Protein AF-A0A9P0NQ63-F1 (afdb_monomer)

Radius of gyration: 15.43 Å; Cα contacts (8 Å, |Δi|>4): 139; chains: 1; bounding box: 38×29×44 Å

pLDDT: mean 88.43, std 11.57, range [46.0, 98.25]

Secondary structure (DSSP, 8-state):
-HHHHHHHHHHHHHHT--EEEE--GGGS-GGGGB-TTT-PBPSSEEEEETTEEEEEE-TTSGGGS-SS-GGGEEEEESS-TTHHHHHHHHHHHHHHHHS--

InterPro domains:
  IPR004198 Zinc finger, C5HC2-type [PF02928] (35-86)

Nearest PDB structures (foldseek):
  5fun-assembly1_A  TM=9.582E-01  e=4.013E-10  Homo sapiens
  5lw9-assembly1_A  TM=9.475E-01  e=3.751E-10  Homo sapiens
  6rbi-assembly1_A  TM=9.444E-01  e=3.751E-10  Homo sapiens
  5fz0-assembly1_A  TM=9.560E-01  e=4.912E-10  Homo sapiens
  5fzh-assembly1_A  TM=9.574E-01  e=6.431E-10  Homo sapiens

Organism: Aphis gossypii (NCBI:txid80765)

Solvent-accessible surface area (backbone atoms only — not comparable to full-atom values): 5830 Å² total; per-residue (Å²): 110,68,69,58,52,53,54,34,54,48,54,45,44,78,64,45,37,77,46,73,43,83,44,69,44,88,80,44,59,71,82,75,30,26,15,80,85,76,66,46,77,40,58,59,45,35,29,34,33,76,91,44,77,80,51,35,15,37,67,90,40,49,81,72,67,58,93,68,61,41,69,50,26,34,42,32,31,53,62,57,85,77,52,52,61,56,59,51,48,55,53,49,53,52,53,59,63,67,70,76,113

Sequence (101 aa):
MIKFERVHRKALLDWGVTEADFVEFEHKEDDLRQCTICNTTLFVSAVSCLCDKKRLACLRHFKQLCDCSAQMHVFKYRYTIDEFPTLLRNVKAIAETAYDD

Foldseek 3Di:
DLVVVVVLVVVLVVQPADAEDEDQLVPDDQQQQAAPPPRDGHGAKWKDFPVDRSHIHDSVCNVVRDPDRSPRMYIYGHDDSVVVVVVVVVVVVVVVVVVVD

Structure (mmCIF, N/CA/C/O backbone):
data_AF-A0A9P0NQ63-F1
#
_entry.id   AF-A0A9P0NQ63-F1
#
loop_
_atom_site.group_PDB
_atom_site.id
_atom_site.type_symbol
_atom_site.label_atom_id
_atom_site.label_alt_id
_atom_site.label_comp_id
_atom_site.label_asym_id
_atom_site.label_entity_id
_atom_site.label_seq_id
_atom_site.pdbx_PDB_ins_code
_atom_site.Cartn_x
_atom_site.Cartn_y
_atom_site.Cartn_z
_atom_site.occupancy
_atom_site.B_iso_or_equiv
_atom_site.auth_seq_id
_atom_site.auth_comp_id
_atom_site.auth_asym_id
_atom_site.auth_atom_id
_atom_site.pdbx_PDB_model_num
ATOM 1 N N . MET A 1 1 ? 3.565 -0.281 -14.801 1.00 70.75 1 MET A N 1
ATOM 2 C CA . MET A 1 1 ? 3.704 -0.710 -13.390 1.00 70.75 1 MET A CA 1
ATOM 3 C C . MET A 1 1 ? 4.017 0.456 -12.444 1.00 70.75 1 MET A C 1
ATOM 5 O O . M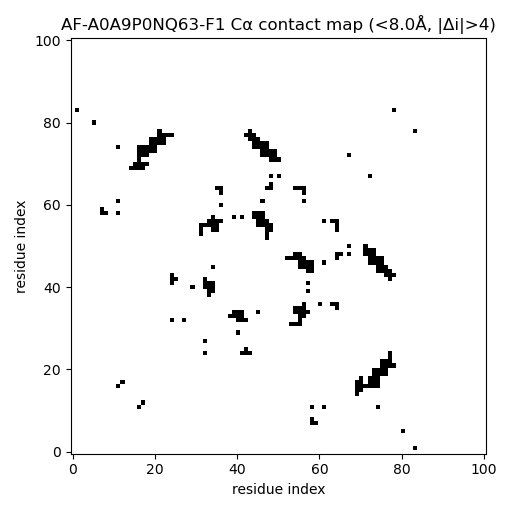ET A 1 1 ? 3.135 0.818 -11.683 1.00 70.75 1 MET A O 1
ATOM 9 N N . ILE A 1 2 ? 5.180 1.124 -12.539 1.00 77.38 2 ILE A N 1
ATOM 10 C CA . ILE A 1 2 ? 5.572 2.221 -11.613 1.00 77.38 2 ILE A CA 1
ATOM 11 C C . ILE A 1 2 ? 4.558 3.372 -11.551 1.00 77.38 2 ILE A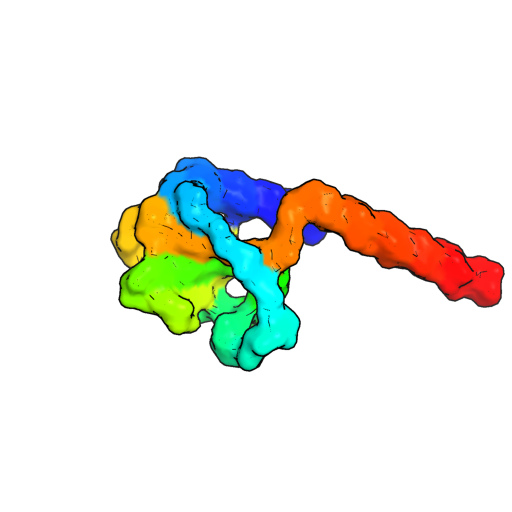 C 1
ATOM 13 O O . ILE A 1 2 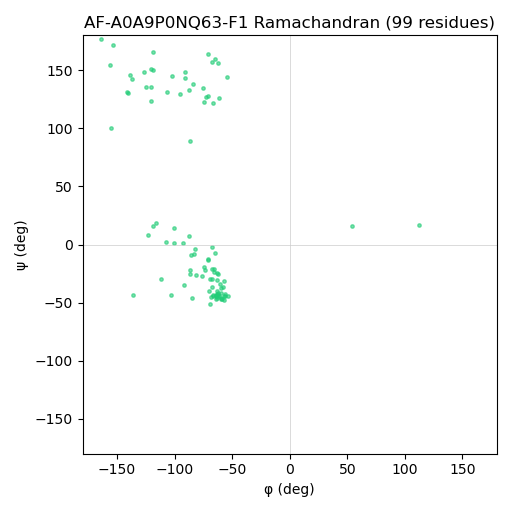? 4.262 3.873 -10.471 1.00 77.38 2 ILE A O 1
ATOM 17 N N . LYS A 1 3 ? 4.015 3.804 -12.700 1.00 79.06 3 LYS A N 1
ATOM 18 C CA . LYS A 1 3 ? 3.022 4.893 -12.740 1.00 79.06 3 LYS A CA 1
ATOM 19 C C . LYS A 1 3 ? 1.802 4.576 -11.869 1.00 79.06 3 LYS A C 1
ATOM 21 O O . LYS A 1 3 ? 1.374 5.426 -11.100 1.00 79.06 3 LYS A O 1
ATOM 26 N N . PHE A 1 4 ? 1.298 3.343 -11.948 1.00 85.56 4 PHE A N 1
ATOM 27 C CA . PHE A 1 4 ? 0.193 2.895 -11.107 1.00 85.56 4 PHE A CA 1
ATOM 28 C C . PHE A 1 4 ? 0.601 2.884 -9.640 1.00 85.56 4 PHE A C 1
ATOM 30 O O . PHE A 1 4 ? -0.125 3.427 -8.819 1.00 85.56 4 PHE A O 1
ATOM 37 N N . GLU A 1 5 ? 1.767 2.338 -9.308 1.00 90.31 5 GLU A N 1
ATOM 38 C CA . GLU A 1 5 ? 2.243 2.293 -7.924 1.00 90.31 5 GLU A CA 1
ATOM 39 C C . GLU A 1 5 ? 2.308 3.689 -7.282 1.00 90.31 5 GLU A C 1
ATOM 41 O O . GLU A 1 5 ? 1.810 3.887 -6.177 1.00 90.31 5 GLU A O 1
ATOM 46 N N . ARG A 1 6 ? 2.827 4.688 -8.009 1.00 90.81 6 ARG A N 1
ATOM 47 C CA . ARG A 1 6 ? 2.872 6.086 -7.547 1.00 90.81 6 ARG A CA 1
ATOM 48 C C . ARG A 1 6 ? 1.481 6.646 -7.251 1.00 90.81 6 ARG A C 1
ATOM 50 O O . ARG A 1 6 ? 1.286 7.252 -6.202 1.00 90.81 6 ARG A O 1
ATOM 57 N N . VAL A 1 7 ? 0.524 6.428 -8.155 1.00 94.19 7 VAL A N 1
ATOM 58 C CA . VAL A 1 7 ? -0.859 6.906 -7.989 1.00 94.19 7 VAL A CA 1
ATOM 59 C C . VAL A 1 7 ? -1.516 6.262 -6.768 1.00 94.19 7 VAL A C 1
ATOM 61 O O . VAL A 1 7 ? -2.102 6.966 -5.950 1.00 94.19 7 VAL A O 1
ATOM 64 N N . HIS A 1 8 ? -1.377 4.946 -6.602 1.00 94.88 8 HIS A N 1
ATOM 65 C CA . HIS A 1 8 ? -2.011 4.243 -5.489 1.00 94.88 8 HIS A CA 1
ATOM 66 C C . HIS A 1 8 ? -1.370 4.581 -4.135 1.00 94.88 8 HIS A C 1
ATOM 68 O O . HIS A 1 8 ? -2.095 4.783 -3.164 1.00 94.88 8 HIS A O 1
ATOM 74 N N . ARG A 1 9 ? -0.034 4.707 -4.060 1.00 95.69 9 ARG A N 1
ATOM 75 C CA . ARG A 1 9 ? 0.641 5.154 -2.828 1.00 95.69 9 ARG A CA 1
ATOM 76 C C . ARG A 1 9 ? 0.219 6.564 -2.445 1.00 95.69 9 ARG A C 1
ATOM 78 O O . ARG A 1 9 ? -0.097 6.800 -1.286 1.00 95.69 9 ARG A O 1
ATOM 85 N N . LYS A 1 10 ? 0.143 7.482 -3.415 1.00 96.12 10 LYS A N 1
ATOM 86 C CA . LYS A 1 10 ? -0.357 8.836 -3.159 1.00 96.12 10 LYS A CA 1
ATOM 87 C C . LYS A 1 10 ? -1.787 8.812 -2.617 1.00 96.12 10 LYS A C 1
ATOM 89 O O . LYS A 1 10 ? -2.042 9.443 -1.604 1.00 96.12 10 LYS A O 1
ATOM 94 N N . ALA A 1 11 ? -2.686 8.043 -3.232 1.00 97.38 11 ALA A N 1
ATOM 95 C CA . ALA A 1 11 ? -4.066 7.928 -2.762 1.00 97.38 11 ALA A CA 1
ATOM 96 C C . ALA A 1 11 ? -4.174 7.377 -1.327 1.00 97.38 11 ALA A C 1
ATOM 98 O O . ALA A 1 11 ? -5.061 7.789 -0.584 1.00 97.38 11 ALA A O 1
ATOM 99 N N . LEU A 1 12 ? -3.278 6.465 -0.933 1.00 96.94 12 LEU A N 1
ATOM 100 C CA . LEU A 1 12 ? -3.215 5.934 0.430 1.00 96.94 12 LEU A CA 1
ATOM 101 C C . LEU A 1 12 ? -2.751 6.992 1.443 1.00 96.94 12 LEU A C 1
ATOM 103 O O . LEU A 1 12 ? -3.350 7.127 2.508 1.00 96.94 12 LEU A O 1
ATOM 107 N N . LEU A 1 13 ? -1.703 7.747 1.106 1.00 95.88 13 LEU A N 1
ATOM 108 C CA . LEU A 1 13 ? -1.183 8.820 1.960 1.00 95.88 13 LEU A CA 1
ATOM 109 C C . LEU A 1 13 ? -2.188 9.972 2.078 1.00 95.88 13 LEU A C 1
ATOM 111 O O . LEU A 1 13 ? -2.467 10.428 3.181 1.00 95.88 13 LEU A O 1
ATOM 115 N N . ASP A 1 14 ? -2.803 10.375 0.962 1.00 97.81 14 ASP A N 1
ATOM 116 C CA . ASP A 1 14 ? -3.856 11.398 0.933 1.00 97.81 14 ASP A CA 1
ATOM 117 C C . ASP A 1 14 ? -5.099 10.960 1.739 1.00 97.81 14 ASP A C 1
ATOM 119 O O . ASP A 1 14 ? -5.847 11.801 2.231 1.00 97.81 14 ASP A O 1
ATOM 123 N N . TRP A 1 15 ? -5.327 9.649 1.904 1.00 97.75 15 TRP A N 1
ATOM 124 C CA . TRP A 1 15 ? -6.386 9.124 2.773 1.00 97.75 15 TRP A CA 1
ATOM 125 C C . TRP A 1 15 ? -6.060 9.243 4.271 1.00 97.75 15 TRP A C 1
ATOM 127 O O . TRP A 1 15 ? -6.981 9.220 5.087 1.00 97.75 15 TRP A O 1
ATOM 137 N N . GLY A 1 16 ? -4.787 9.419 4.639 1.00 97.56 16 GLY A N 1
ATOM 138 C CA . GLY A 1 16 ? -4.358 9.699 6.013 1.00 97.56 16 GLY A CA 1
ATOM 139 C C . GLY A 1 16 ? -3.561 8.585 6.690 1.00 97.56 16 GLY A C 1
ATOM 140 O O . GLY A 1 16 ? -3.457 8.589 7.915 1.00 97.56 16 GLY A O 1
ATOM 141 N N . VAL A 1 17 ? -3.020 7.626 5.929 1.00 97.56 17 VAL A N 1
ATOM 142 C CA . VAL A 1 17 ? -2.060 6.651 6.471 1.00 97.56 17 VAL A CA 1
ATOM 143 C C . VAL A 1 17 ? -0.726 7.343 6.714 1.00 97.56 17 VAL A C 1
ATOM 145 O O . VAL A 1 17 ? -0.173 7.957 5.803 1.00 97.56 17 VAL A O 1
ATOM 148 N N . THR A 1 18 ? -0.203 7.216 7.929 1.00 95.88 18 THR A N 1
ATOM 149 C CA . THR A 1 18 ? 1.070 7.827 8.339 1.00 95.88 18 THR A CA 1
ATOM 150 C C . THR A 1 18 ? 2.162 6.797 8.599 1.00 95.88 18 THR A C 1
ATOM 152 O O . THR A 1 18 ? 3.332 7.087 8.372 1.00 95.88 18 THR A O 1
ATOM 155 N N . GLU A 1 19 ? 1.785 5.593 9.033 1.00 97.38 19 GLU A N 1
ATOM 156 C CA . GLU A 1 19 ? 2.723 4.521 9.359 1.00 97.38 19 GLU A CA 1
ATOM 157 C C . GLU A 1 19 ? 3.139 3.739 8.114 1.00 97.38 19 GLU A C 1
ATOM 159 O O . GLU A 1 19 ? 2.304 3.398 7.265 1.00 97.38 19 GLU A O 1
ATOM 164 N N . ALA A 1 20 ? 4.430 3.416 8.022 1.00 96.62 20 ALA A N 1
ATOM 165 C CA . ALA A 1 20 ? 4.987 2.653 6.917 1.00 96.62 20 ALA A CA 1
ATOM 166 C C . ALA A 1 20 ? 6.042 1.640 7.383 1.00 96.62 20 ALA A C 1
ATOM 168 O O . ALA A 1 20 ? 7.007 2.009 8.043 1.00 96.62 20 ALA A O 1
ATOM 169 N N . ASP A 1 21 ? 5.902 0.392 6.934 1.00 95.56 21 ASP A N 1
ATOM 170 C CA . ASP A 1 21 ? 6.783 -0.728 7.264 1.00 95.56 21 ASP A CA 1
ATOM 171 C C . ASP A 1 21 ? 7.426 -1.325 6.008 1.00 95.56 21 ASP A C 1
ATOM 173 O O . ASP A 1 21 ? 6.759 -1.610 5.004 1.00 95.56 21 ASP A O 1
ATOM 177 N N . PHE A 1 22 ? 8.728 -1.591 6.093 1.00 94.69 22 PHE A N 1
ATOM 178 C CA . PHE A 1 22 ? 9.441 -2.374 5.092 1.00 94.69 22 PHE A CA 1
ATOM 179 C C . PHE A 1 22 ? 9.122 -3.868 5.245 1.00 94.69 22 PHE A C 1
ATOM 181 O O . PHE A 1 22 ? 9.140 -4.405 6.354 1.00 94.69 22 PHE A O 1
ATOM 188 N N . VAL A 1 23 ? 8.841 -4.552 4.132 1.00 92.06 23 VAL A N 1
ATOM 189 C CA . VAL A 1 23 ? 8.495 -5.981 4.128 1.00 92.06 23 VAL A CA 1
ATOM 190 C C . VAL A 1 23 ? 9.122 -6.703 2.939 1.00 92.06 23 VAL A C 1
ATOM 192 O O . VAL A 1 23 ? 8.941 -6.300 1.792 1.00 92.06 23 VAL A O 1
ATOM 195 N N . GLU A 1 24 ? 9.774 -7.832 3.213 1.00 92.06 24 GLU A N 1
ATOM 196 C CA . GLU A 1 24 ? 10.226 -8.800 2.209 1.00 92.06 24 GLU A CA 1
ATOM 197 C C . GLU A 1 24 ? 9.110 -9.804 1.892 1.00 92.06 24 GLU A C 1
ATOM 199 O O . GLU A 1 24 ? 8.959 -10.835 2.551 1.00 92.06 24 GLU A O 1
ATOM 204 N N . PHE A 1 25 ? 8.266 -9.478 0.912 1.00 88.25 25 PHE A N 1
ATOM 205 C CA . PHE A 1 25 ? 7.124 -10.315 0.524 1.00 88.25 25 PHE A CA 1
ATOM 206 C C . PHE A 1 25 ? 7.544 -11.664 -0.080 1.00 88.25 25 PHE A C 1
ATOM 208 O O . PHE A 1 25 ? 6.775 -12.626 -0.038 1.00 88.25 25 PHE A O 1
ATOM 215 N N . GLU A 1 26 ? 8.757 -11.755 -0.628 1.00 87.94 26 GLU A N 1
ATOM 216 C CA . GLU A 1 26 ? 9.341 -12.989 -1.153 1.00 87.94 26 GLU A CA 1
ATOM 217 C C . GLU A 1 26 ? 9.535 -14.063 -0.072 1.00 87.94 26 GLU A C 1
ATOM 219 O O . GLU A 1 26 ? 9.382 -15.245 -0.371 1.00 87.94 26 GLU A O 1
ATOM 224 N N . HIS A 1 27 ? 9.778 -13.651 1.178 1.00 87.50 27 HIS A N 1
ATOM 225 C CA . HIS A 1 27 ? 10.005 -14.535 2.326 1.00 87.50 27 HIS A CA 1
ATOM 226 C C . HIS A 1 27 ? 8.721 -14.856 3.111 1.00 87.50 27 HIS A C 1
ATOM 228 O O . HIS A 1 27 ? 8.773 -15.541 4.133 1.00 87.50 27 HIS A O 1
ATOM 234 N N . LYS A 1 28 ? 7.562 -14.339 2.682 1.00 81.12 28 LYS A N 1
ATOM 235 C CA . LYS A 1 28 ? 6.259 -14.639 3.292 1.00 81.12 28 LYS A CA 1
ATOM 236 C C . LYS A 1 28 ? 5.613 -15.840 2.607 1.00 81.12 28 LYS A C 1
ATOM 238 O O . LYS A 1 28 ? 5.684 -15.961 1.386 1.00 81.12 28 LYS A O 1
ATOM 243 N N . GLU A 1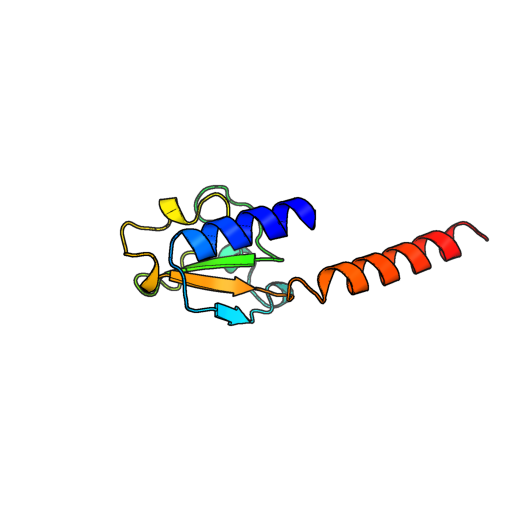 29 ? 4.934 -16.670 3.398 1.00 82.31 29 GLU A N 1
ATOM 244 C CA . GLU A 1 29 ? 4.056 -17.734 2.896 1.00 82.31 29 GLU A CA 1
ATOM 245 C C . GLU A 1 29 ? 3.000 -17.161 1.937 1.00 82.31 29 GLU A C 1
ATOM 247 O O . GLU A 1 29 ? 2.507 -16.049 2.151 1.00 82.31 29 GLU A O 1
ATOM 252 N N . ASP A 1 30 ? 2.644 -17.918 0.895 1.00 74.06 30 ASP A N 1
ATOM 253 C CA . ASP A 1 30 ? 1.765 -17.480 -0.200 1.00 74.06 30 ASP A CA 1
ATOM 254 C C . ASP A 1 30 ? 0.428 -16.916 0.280 1.00 74.06 30 ASP A C 1
ATOM 256 O O . ASP A 1 30 ? 0.022 -15.834 -0.154 1.00 74.06 30 ASP A O 1
ATOM 260 N N . ASP A 1 31 ? -0.208 -17.590 1.233 1.00 75.00 31 ASP A N 1
ATOM 261 C CA . ASP A 1 31 ? -1.499 -17.177 1.787 1.00 75.00 31 ASP A CA 1
ATOM 262 C C . ASP A 1 31 ? -1.389 -15.866 2.583 1.00 75.00 31 ASP A C 1
ATOM 264 O O . ASP A 1 31 ? -2.310 -15.048 2.611 1.00 75.00 31 AS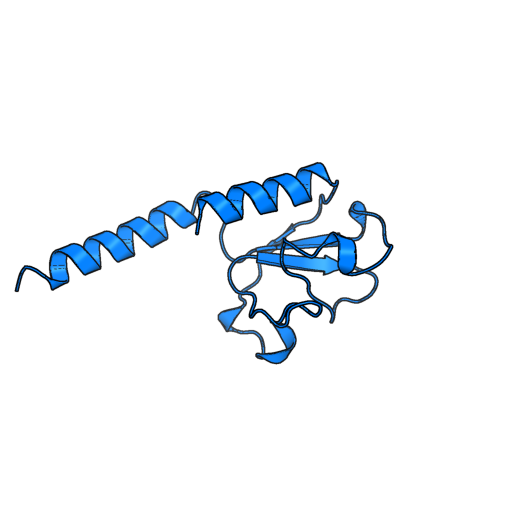P A O 1
ATOM 268 N N . LEU A 1 32 ? -0.222 -15.607 3.181 1.00 82.06 32 LEU A N 1
ATOM 269 C CA . LEU A 1 32 ? 0.054 -14.403 3.966 1.00 82.06 32 LEU A CA 1
ATOM 270 C C . LEU A 1 32 ? 0.449 -13.199 3.106 1.00 82.06 32 LEU A C 1
ATOM 272 O O . LEU A 1 32 ? 0.644 -12.106 3.642 1.00 82.06 32 LEU A O 1
ATOM 276 N N . ARG A 1 33 ? 0.570 -13.375 1.785 1.00 89.31 33 ARG A N 1
ATOM 277 C CA . ARG A 1 33 ? 0.878 -12.304 0.827 1.00 89.31 33 ARG A CA 1
ATOM 278 C C . ARG A 1 33 ? -0.246 -12.042 -0.164 1.00 89.31 33 ARG A C 1
ATOM 280 O O . ARG A 1 33 ? 0.002 -11.412 -1.180 1.00 89.31 33 ARG A O 1
ATOM 287 N N . GLN A 1 34 ? -1.479 -12.463 0.097 1.00 95.38 34 GLN A N 1
ATOM 288 C CA . GLN A 1 34 ? -2.606 -12.176 -0.793 1.00 95.38 34 GLN A CA 1
ATOM 289 C C . GLN A 1 34 ? -3.489 -11.041 -0.279 1.00 95.38 34 GLN A C 1
ATOM 291 O O . GLN A 1 34 ? -3.716 -10.861 0.918 1.00 95.38 34 GLN A O 1
ATOM 296 N N . CYS A 1 35 ? -4.024 -10.251 -1.209 1.00 96.50 35 CYS A N 1
ATOM 297 C CA . CYS A 1 35 ? -5.104 -9.331 -0.887 1.00 96.50 35 CYS A CA 1
ATOM 298 C C . CYS A 1 35 ? -6.356 -10.129 -0.519 1.00 96.50 35 CYS A C 1
ATOM 300 O O . CYS A 1 35 ? -6.907 -10.818 -1.369 1.00 96.50 35 CYS A O 1
ATOM 302 N N . THR A 1 36 ? -6.874 -9.923 0.688 1.00 95.88 36 THR A N 1
ATOM 303 C CA . THR A 1 36 ? -8.082 -10.604 1.193 1.00 95.88 36 THR A CA 1
ATOM 304 C C . THR A 1 36 ? -9.375 -10.273 0.433 1.00 95.88 36 THR A C 1
ATOM 306 O O . THR A 1 36 ? -10.403 -10.885 0.691 1.00 95.88 36 THR A O 1
ATOM 309 N N . ILE A 1 37 ? -9.338 -9.308 -0.495 1.00 96.81 37 ILE A N 1
ATOM 310 C CA . ILE A 1 37 ? -10.488 -8.855 -1.290 1.00 96.81 37 ILE A CA 1
ATOM 311 C C . ILE A 1 37 ? -10.443 -9.407 -2.720 1.00 96.81 37 ILE A C 1
ATOM 313 O O . ILE A 1 37 ? -11.464 -9.820 -3.255 1.00 96.81 37 ILE A O 1
ATOM 317 N N . CYS A 1 38 ? -9.275 -9.390 -3.371 1.00 96.31 38 CYS A N 1
ATOM 318 C CA . CYS A 1 38 ? -9.150 -9.760 -4.787 1.00 96.31 38 CYS A CA 1
ATOM 319 C C . CYS A 1 38 ? -8.159 -10.891 -5.062 1.00 96.31 38 CYS A C 1
ATOM 321 O O . CYS A 1 38 ? -7.815 -11.117 -6.220 1.00 96.31 38 CYS A O 1
ATOM 323 N N . ASN A 1 39 ? -7.645 -11.539 -4.013 1.00 94.62 39 ASN A N 1
ATOM 324 C CA . ASN A 1 39 ? -6.708 -12.669 -4.051 1.00 94.62 39 ASN A CA 1
ATOM 325 C C . ASN A 1 39 ? -5.431 -12.422 -4.870 1.00 94.62 39 ASN A C 1
ATOM 327 O O . ASN A 1 39 ? -4.704 -13.343 -5.222 1.00 94.62 39 ASN A O 1
ATOM 331 N N . THR A 1 40 ? -5.129 -11.161 -5.183 1.00 93.31 40 THR A N 1
ATOM 332 C CA . THR A 1 40 ? -3.897 -10.798 -5.879 1.00 93.31 40 THR A CA 1
ATOM 333 C C . THR A 1 40 ? -2.721 -10.977 -4.932 1.00 93.31 40 THR A C 1
ATOM 335 O O . THR A 1 40 ? -2.727 -10.395 -3.844 1.00 93.31 40 THR A O 1
ATOM 338 N N . THR A 1 41 ? -1.702 -11.714 -5.371 1.00 93.69 41 THR A N 1
ATOM 339 C CA . THR A 1 41 ? -0.408 -11.805 -4.690 1.00 93.69 41 THR A CA 1
ATOM 340 C C . THR A 1 41 ? 0.255 -10.429 -4.619 1.00 93.69 41 THR A C 1
ATOM 342 O O . THR A 1 41 ? 0.413 -9.728 -5.620 1.00 93.69 41 THR A O 1
ATOM 345 N N . LEU A 1 42 ? 0.620 -10.028 -3.411 1.00 93.94 42 LEU A N 1
ATOM 346 C CA . LEU A 1 42 ? 1.218 -8.756 -3.047 1.00 93.94 42 LEU A CA 1
ATOM 347 C C . LEU A 1 42 ? 2.733 -8.928 -3.012 1.00 93.94 42 LEU A C 1
ATOM 349 O O . LEU A 1 42 ? 3.250 -9.844 -2.378 1.00 93.94 42 LEU A O 1
ATOM 353 N N . PHE A 1 43 ? 3.436 -8.033 -3.695 1.00 91.75 43 PHE A N 1
ATOM 354 C CA . PHE A 1 43 ? 4.896 -8.077 -3.793 1.00 91.75 43 PHE A CA 1
ATOM 355 C C . PHE A 1 43 ? 5.530 -6.703 -3.606 1.00 91.75 43 PHE A C 1
ATOM 357 O O . PHE A 1 43 ? 6.520 -6.542 -2.908 1.00 91.75 43 PHE A O 1
ATOM 364 N N . VAL A 1 44 ? 4.949 -5.687 -4.239 1.00 92.12 44 VAL A N 1
ATOM 365 C CA . VAL A 1 44 ? 5.486 -4.325 -4.201 1.00 92.12 44 VAL A CA 1
ATOM 366 C C . VAL A 1 44 ? 5.016 -3.569 -2.964 1.00 92.12 44 VAL A C 1
ATOM 368 O O . VAL A 1 44 ? 5.795 -2.860 -2.318 1.00 92.12 44 VAL A O 1
ATOM 371 N N . SER A 1 45 ? 3.720 -3.668 -2.691 1.00 95.31 45 SER A N 1
ATOM 372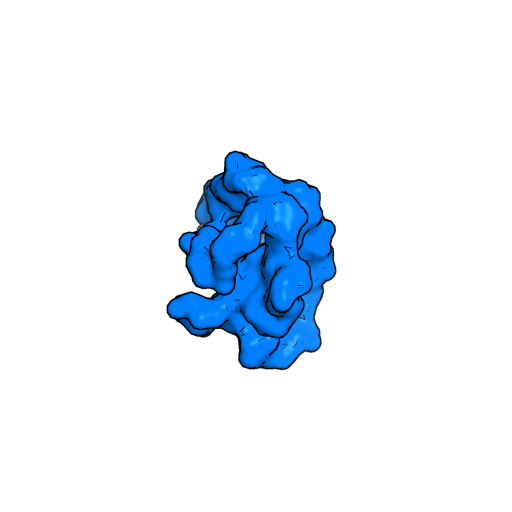 C CA . SER A 1 45 ? 3.046 -2.898 -1.666 1.00 95.31 45 SER A CA 1
ATOM 373 C C . SER A 1 45 ? 1.775 -3.575 -1.184 1.00 95.31 45 SER A C 1
ATOM 375 O O . SER A 1 45 ? 1.131 -4.342 -1.906 1.00 95.31 45 SER A O 1
ATOM 377 N N . ALA A 1 46 ? 1.410 -3.255 0.051 1.00 96.94 46 ALA A N 1
ATOM 378 C CA . ALA A 1 46 ? 0.199 -3.714 0.704 1.00 96.94 46 ALA A CA 1
ATOM 379 C C . ALA A 1 46 ? -0.248 -2.712 1.774 1.00 96.94 46 ALA A C 1
ATOM 381 O O . ALA A 1 46 ? 0.475 -1.781 2.129 1.00 96.94 46 ALA A O 1
ATOM 382 N N . VAL A 1 47 ? -1.437 -2.939 2.315 1.00 97.50 47 VAL A N 1
ATOM 383 C CA . VAL A 1 47 ? -1.930 -2.283 3.525 1.00 97.50 47 VAL A CA 1
ATOM 384 C C . VAL A 1 47 ? -2.339 -3.355 4.521 1.00 97.50 47 VAL A C 1
ATOM 386 O O . VAL A 1 47 ? -3.004 -4.324 4.152 1.00 97.50 47 VAL A O 1
ATOM 389 N N . SER A 1 48 ? -1.947 -3.168 5.776 1.00 97.19 48 SER A N 1
ATOM 390 C CA . SER A 1 48 ? -2.491 -3.899 6.925 1.00 97.19 48 SER A CA 1
ATOM 391 C C . SER A 1 48 ? -3.147 -2.930 7.899 1.00 97.19 48 SER A C 1
ATOM 393 O O . SER A 1 48 ? -2.885 -1.732 7.832 1.00 97.19 48 SER A O 1
ATOM 395 N N . CYS A 1 49 ? -3.937 -3.436 8.839 1.00 97.62 49 CYS A N 1
ATOM 396 C CA . CYS A 1 49 ? -4.467 -2.640 9.940 1.00 97.62 49 CYS A CA 1
ATOM 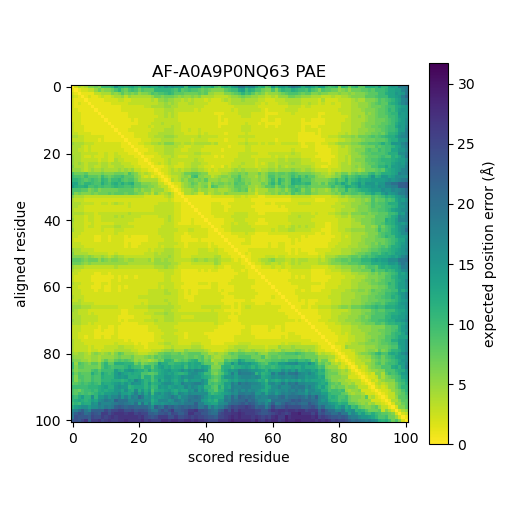397 C C . CYS A 1 49 ? -4.017 -3.226 11.280 1.00 97.62 49 CYS A C 1
ATOM 399 O O . CYS A 1 49 ? -3.807 -4.433 11.408 1.00 97.62 49 CYS A O 1
ATOM 401 N N . LEU A 1 50 ? -3.883 -2.374 12.295 1.00 95.75 50 LEU A N 1
ATOM 402 C CA . LEU A 1 50 ? -3.569 -2.803 13.657 1.00 95.75 50 LEU A CA 1
ATOM 403 C C . LEU A 1 50 ? -4.691 -3.641 14.292 1.00 95.75 50 LEU A C 1
ATOM 405 O O . LEU A 1 50 ? -4.409 -4.408 15.210 1.00 95.75 50 LEU A O 1
ATOM 409 N N . CYS A 1 51 ? -5.931 -3.536 13.795 1.00 96.62 51 CYS A N 1
ATOM 410 C CA . CYS A 1 51 ? -7.061 -4.327 14.290 1.00 96.62 51 CYS A CA 1
ATOM 411 C C . CYS A 1 51 ? -6.949 -5.823 13.952 1.00 96.62 51 CYS A C 1
ATOM 413 O O . CYS A 1 51 ? -7.450 -6.656 14.699 1.00 96.62 51 CYS A O 1
ATOM 415 N N . ASP A 1 52 ? -6.297 -6.165 12.837 1.00 93.94 52 ASP A N 1
ATOM 416 C CA . ASP A 1 52 ? -6.026 -7.542 12.428 1.00 93.94 52 ASP A CA 1
ATOM 417 C C . ASP A 1 52 ? -4.796 -7.583 11.516 1.00 93.94 52 ASP A C 1
ATOM 419 O O . ASP A 1 52 ? -4.857 -7.314 10.313 1.00 93.94 52 ASP A O 1
ATOM 423 N N . LYS A 1 53 ? -3.657 -7.957 12.103 1.00 86.00 53 LYS A N 1
ATOM 424 C CA . LYS A 1 53 ? -2.367 -8.004 11.404 1.00 86.00 53 LYS A CA 1
ATOM 425 C C . LYS A 1 53 ? -2.267 -9.140 10.380 1.00 86.00 53 LYS A C 1
ATOM 427 O O . LYS A 1 53 ? -1.318 -9.131 9.595 1.00 86.00 53 LYS A O 1
ATOM 432 N N . LYS A 1 54 ? -3.189 -10.113 10.395 1.00 87.56 54 LYS A N 1
ATOM 433 C CA . LYS A 1 54 ? -3.186 -11.249 9.457 1.00 87.56 54 LYS A CA 1
ATOM 434 C C . LYS A 1 54 ? -3.793 -10.875 8.110 1.00 87.56 54 LYS A C 1
ATOM 436 O O . LYS A 1 54 ? -3.449 -11.483 7.102 1.00 87.56 54 LYS A O 1
ATOM 441 N N . ARG A 1 55 ? -4.678 -9.876 8.076 1.00 93.12 55 ARG A N 1
ATOM 442 C CA . ARG A 1 55 ? -5.338 -9.442 6.844 1.00 93.12 55 ARG A CA 1
ATOM 443 C C . ARG A 1 55 ? -4.502 -8.400 6.113 1.00 93.12 55 ARG A C 1
ATOM 445 O O . ARG A 1 55 ? -4.058 -7.408 6.692 1.00 93.12 55 ARG A O 1
ATOM 452 N N . LEU A 1 56 ? -4.345 -8.611 4.810 1.00 96.00 56 LEU A N 1
ATOM 453 C CA . LEU A 1 56 ? -3.733 -7.657 3.894 1.00 96.00 56 LEU A CA 1
ATOM 454 C C . LEU A 1 56 ? -4.716 -7.232 2.804 1.00 96.00 56 LEU A C 1
ATOM 456 O O . LEU A 1 56 ? -5.580 -7.998 2.365 1.00 96.00 56 LEU A O 1
ATOM 460 N N . ALA A 1 57 ? -4.542 -6.007 2.324 1.00 97.38 57 ALA A N 1
ATOM 461 C CA . ALA A 1 57 ? -5.186 -5.499 1.123 1.00 97.38 57 ALA A CA 1
ATOM 462 C C . ALA A 1 57 ? -4.143 -4.937 0.152 1.00 97.38 57 ALA A C 1
ATOM 464 O O . ALA A 1 57 ? -3.123 -4.382 0.561 1.00 97.38 57 ALA A O 1
ATOM 465 N N . CYS A 1 58 ? -4.409 -5.043 -1.151 1.00 97.25 58 CYS A N 1
ATOM 466 C CA . CYS A 1 58 ? -3.673 -4.257 -2.135 1.00 97.25 58 CYS A CA 1
ATOM 467 C C . CYS A 1 58 ? -4.083 -2.779 -2.035 1.00 97.25 58 CYS A C 1
ATOM 469 O O . CYS A 1 58 ? -5.152 -2.443 -1.520 1.00 97.25 58 CYS A O 1
ATOM 471 N N . LEU A 1 59 ? -3.283 -1.885 -2.618 1.00 96.88 59 LEU A N 1
ATOM 472 C CA . LEU A 1 59 ? -3.561 -0.445 -2.590 1.00 96.88 59 LEU A CA 1
ATOM 473 C C . LEU A 1 59 ? -4.809 -0.013 -3.392 1.00 96.88 59 LEU A C 1
ATOM 475 O O . LEU A 1 59 ? -5.149 1.164 -3.406 1.00 96.88 59 LEU A O 1
ATOM 479 N N . ARG A 1 60 ? -5.506 -0.929 -4.075 1.00 96.69 60 ARG A N 1
ATOM 480 C CA . ARG A 1 60 ? -6.831 -0.656 -4.669 1.00 96.69 60 ARG A CA 1
ATOM 481 C C . ARG A 1 60 ? -7.974 -0.882 -3.682 1.00 96.69 60 ARG A C 1
ATOM 483 O O . ARG A 1 60 ? -9.031 -0.282 -3.827 1.00 96.69 60 ARG A O 1
ATOM 490 N N . HIS A 1 61 ? -7.756 -1.735 -2.684 1.00 97.94 61 HIS A N 1
ATOM 491 C CA . HIS A 1 61 ? -8.788 -2.206 -1.760 1.00 97.94 61 HIS A CA 1
ATOM 492 C C . HIS A 1 61 ? -8.505 -1.819 -0.303 1.00 97.94 61 HIS A C 1
ATOM 494 O O . HIS A 1 61 ? -9.128 -2.367 0.597 1.00 97.94 61 HIS A O 1
ATOM 500 N N . PHE A 1 62 ? -7.596 -0.873 -0.036 1.00 97.00 62 PHE A N 1
ATOM 501 C CA . PHE A 1 62 ? -7.240 -0.490 1.339 1.00 97.00 62 PHE A CA 1
ATOM 502 C C . PHE A 1 62 ? -8.439 0.004 2.160 1.00 97.00 62 PHE A C 1
ATOM 504 O O . PHE A 1 62 ? -8.554 -0.350 3.325 1.00 97.00 62 PHE A O 1
ATOM 511 N N . LYS A 1 63 ? -9.382 0.730 1.541 1.00 96.94 63 LYS A N 1
ATOM 512 C CA . LYS A 1 63 ? -10.628 1.173 2.197 1.00 96.94 63 LYS A CA 1
ATOM 513 C C . LYS A 1 63 ? -11.627 0.044 2.468 1.00 96.94 63 LYS A C 1
ATOM 515 O O . LYS A 1 63 ? -12.609 0.268 3.153 1.00 96.94 63 LYS A O 1
ATOM 520 N N . GLN A 1 64 ? -11.415 -1.135 1.884 1.0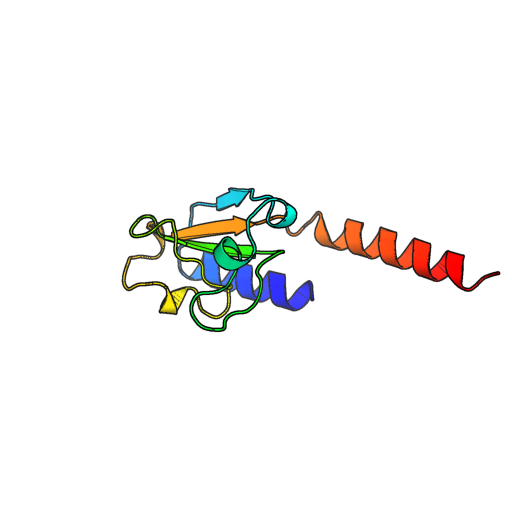0 97.69 64 GLN A N 1
ATOM 521 C CA . GLN A 1 64 ? -12.268 -2.315 2.055 1.00 97.69 64 GLN A CA 1
ATOM 522 C C . GLN A 1 64 ? -11.660 -3.313 3.055 1.00 97.69 64 GLN A C 1
ATOM 524 O O . GLN A 1 64 ? -12.211 -4.390 3.270 1.00 97.69 64 GLN A O 1
ATOM 529 N N . LEU A 1 65 ? -10.503 -2.990 3.648 1.00 96.94 65 LEU A N 1
ATOM 530 C CA . LEU A 1 65 ? -9.835 -3.867 4.605 1.00 96.94 65 LEU A CA 1
ATOM 531 C C . LEU A 1 65 ? -10.637 -3.960 5.913 1.00 96.94 65 LEU A C 1
ATOM 533 O O . LEU A 1 65 ? -10.933 -5.065 6.375 1.00 96.94 65 LEU A O 1
ATOM 537 N N . CYS A 1 66 ? -11.003 -2.815 6.486 1.00 97.00 66 CYS A N 1
ATOM 538 C CA . CYS A 1 66 ? -11.859 -2.684 7.665 1.00 97.00 66 CYS A CA 1
ATOM 539 C C . CYS A 1 66 ? -12.384 -1.242 7.801 1.00 97.00 66 CYS A C 1
ATOM 541 O O . CYS A 1 66 ? -11.981 -0.361 7.044 1.00 97.00 66 CYS A O 1
ATOM 543 N N . ASP A 1 67 ? -13.230 -1.002 8.806 1.00 96.88 67 ASP A N 1
ATOM 544 C CA . ASP A 1 67 ? -13.836 0.311 9.085 1.00 96.88 67 ASP A CA 1
ATOM 545 C C . ASP A 1 67 ? -12.982 1.215 10.000 1.00 96.88 67 ASP A C 1
ATOM 547 O O . ASP A 1 67 ? -13.433 2.270 10.449 1.00 96.88 67 ASP A O 1
ATOM 551 N N . CYS A 1 68 ? -11.745 0.817 10.321 1.00 97.88 68 CYS A N 1
ATOM 552 C CA . CYS A 1 68 ? -10.856 1.619 11.164 1.00 97.88 68 CYS A CA 1
ATOM 553 C C . CYS A 1 68 ? -10.427 2.921 10.467 1.00 97.88 68 CYS A C 1
ATOM 555 O O . CYS A 1 68 ? -10.382 3.013 9.239 1.00 97.88 68 CYS A O 1
ATOM 557 N N . SER A 1 69 ? -10.024 3.924 11.253 1.00 97.31 69 SER A N 1
ATOM 558 C CA . SER A 1 69 ? -9.462 5.157 10.697 1.00 97.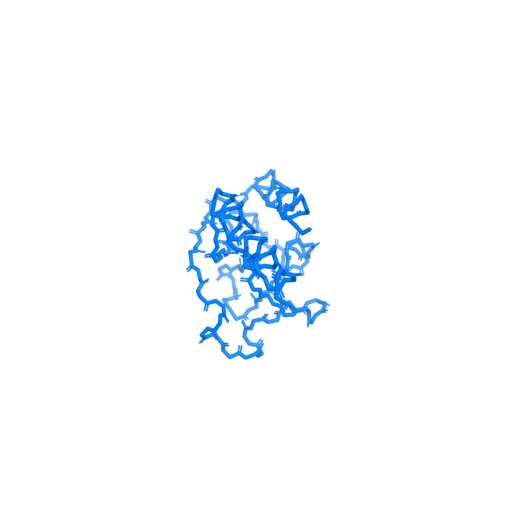31 69 SER A CA 1
ATOM 559 C C . SER A 1 69 ? -8.162 4.887 9.926 1.00 97.31 69 SER A C 1
ATOM 561 O O . SER A 1 69 ? -7.443 3.916 10.185 1.00 97.31 69 SER A O 1
ATOM 563 N N . ALA A 1 70 ? -7.820 5.776 8.991 1.00 97.31 70 ALA A N 1
ATOM 564 C CA . ALA A 1 70 ? -6.604 5.652 8.185 1.00 97.31 70 ALA A CA 1
ATOM 565 C C . ALA A 1 70 ? -5.321 5.564 9.037 1.00 97.31 70 ALA A C 1
ATOM 567 O O . ALA A 1 70 ? -4.397 4.844 8.683 1.00 97.31 70 ALA A O 1
ATOM 568 N N . GLN A 1 71 ? -5.299 6.204 10.209 1.00 97.00 71 GLN A N 1
ATOM 569 C CA . GLN A 1 71 ? -4.160 6.198 11.138 1.00 97.00 71 GLN A CA 1
ATOM 570 C C . GLN A 1 71 ? -3.900 4.826 11.778 1.00 97.00 71 GLN A C 1
ATOM 572 O O . GLN A 1 71 ? -2.801 4.565 12.251 1.00 97.00 71 GLN A O 1
ATOM 577 N N . MET A 1 72 ? -4.901 3.939 11.806 1.00 97.56 72 MET A N 1
ATOM 578 C CA . MET A 1 72 ? -4.721 2.561 12.278 1.00 97.56 72 MET A CA 1
ATOM 579 C C . MET A 1 72 ? -4.163 1.629 11.199 1.00 97.56 72 MET A C 1
ATOM 581 O O . MET A 1 72 ? -3.866 0.464 11.479 1.00 97.56 72 MET A O 1
ATOM 585 N N . HIS A 1 73 ? -4.062 2.110 9.962 1.00 98.25 73 HIS A N 1
ATOM 586 C CA . HIS A 1 73 ? -3.522 1.349 8.853 1.00 98.25 73 HIS A CA 1
ATOM 587 C C . HIS A 1 73 ? -2.019 1.583 8.740 1.00 98.25 73 HIS A C 1
ATOM 589 O O . HIS A 1 73 ? -1.511 2.658 9.038 1.00 98.25 73 HIS A O 1
ATOM 595 N N . VAL A 1 74 ? -1.316 0.554 8.282 1.00 97.94 74 VAL A N 1
ATOM 596 C CA . VAL A 1 74 ? 0.126 0.578 8.055 1.00 97.94 74 VAL A CA 1
ATOM 597 C C . VAL A 1 74 ? 0.373 0.271 6.589 1.00 97.94 74 VAL A C 1
ATOM 599 O O . VAL A 1 74 ? -0.061 -0.769 6.072 1.00 97.94 74 VAL A O 1
ATOM 602 N N . PHE A 1 75 ? 1.060 1.187 5.919 1.00 97.56 75 PHE A N 1
ATOM 603 C CA . PHE A 1 75 ? 1.528 1.002 4.558 1.00 97.56 75 PHE A CA 1
ATOM 604 C C . PHE A 1 75 ? 2.720 0.041 4.548 1.00 97.56 75 PHE A C 1
ATOM 606 O O . PHE A 1 75 ? 3.731 0.288 5.187 1.00 97.56 75 PHE A O 1
ATOM 613 N N . LYS A 1 76 ? 2.637 -1.058 3.804 1.00 96.12 76 LYS A N 1
ATOM 614 C CA . LYS A 1 76 ? 3.729 -2.032 3.680 1.00 96.12 76 LYS A CA 1
ATOM 615 C C . LYS A 1 76 ? 4.368 -1.917 2.310 1.00 96.12 76 LYS A C 1
ATOM 617 O O . LYS A 1 76 ? 3.648 -1.939 1.312 1.00 96.12 76 LYS A O 1
ATOM 622 N N . TYR A 1 77 ? 5.693 -1.832 2.242 1.00 95.25 77 TYR A N 1
ATOM 623 C CA . TYR A 1 77 ? 6.412 -1.683 0.977 1.00 95.25 77 TYR A CA 1
ATOM 624 C C . TYR A 1 77 ? 7.681 -2.527 0.919 1.00 95.25 77 TYR A C 1
ATOM 626 O O . TYR A 1 77 ? 8.378 -2.702 1.913 1.00 95.25 77 TYR A O 1
ATOM 634 N N . ARG A 1 78 ? 7.992 -3.024 -0.281 1.00 94.12 78 ARG A N 1
ATOM 635 C CA . ARG A 1 78 ? 9.243 -3.747 -0.553 1.00 94.12 78 ARG A CA 1
ATOM 636 C C . ARG A 1 78 ? 10.366 -2.849 -1.046 1.00 94.12 78 ARG A C 1
ATOM 638 O O . ARG A 1 78 ? 11.533 -3.113 -0.779 1.00 94.12 78 ARG A O 1
ATOM 645 N N . TYR A 1 79 ? 9.990 -1.831 -1.812 1.00 90.69 79 TYR A N 1
ATOM 646 C CA . TYR A 1 79 ? 10.894 -0.865 -2.423 1.00 90.69 79 TYR A CA 1
ATOM 647 C C . TYR A 1 79 ? 10.303 0.531 -2.277 1.00 90.69 79 TYR A C 1
ATOM 649 O O . TYR A 1 79 ? 9.083 0.739 -2.408 1.00 90.69 79 TYR A O 1
ATOM 657 N N . THR A 1 80 ? 11.169 1.498 -2.031 1.00 89.56 80 THR A N 1
ATOM 658 C CA . THR A 1 80 ? 10.862 2.919 -2.136 1.00 89.56 80 THR A CA 1
ATOM 659 C C . THR A 1 80 ? 10.551 3.280 -3.589 1.00 89.56 80 THR A C 1
ATOM 661 O O . THR A 1 80 ? 10.898 2.571 -4.536 1.00 89.56 80 THR A O 1
ATOM 664 N N . ILE A 1 81 ? 9.861 4.402 -3.788 1.00 84.75 81 ILE A N 1
ATOM 665 C CA . ILE A 1 81 ? 9.519 4.882 -5.132 1.00 84.75 81 ILE A CA 1
ATOM 666 C C . ILE A 1 81 ? 10.773 5.222 -5.966 1.00 84.75 81 ILE A C 1
ATOM 668 O O . ILE A 1 81 ? 10.710 5.157 -7.199 1.00 84.75 81 ILE A O 1
ATOM 672 N N . ASP A 1 82 ? 11.893 5.530 -5.313 1.00 82.44 82 ASP A N 1
ATOM 673 C CA . ASP A 1 82 ? 13.159 5.908 -5.948 1.00 82.44 82 ASP A CA 1
ATOM 674 C C . ASP A 1 82 ? 14.038 4.702 -6.314 1.00 82.44 82 ASP A C 1
ATOM 676 O O . ASP A 1 82 ? 14.834 4.780 -7.247 1.00 82.44 82 ASP A O 1
ATOM 680 N N . GLU A 1 83 ? 13.833 3.549 -5.670 1.00 81.62 83 GLU A N 1
ATOM 681 C CA . GLU A 1 83 ? 14.496 2.284 -6.029 1.00 81.62 83 GLU A CA 1
ATOM 682 C C . GLU A 1 83 ? 13.885 1.630 -7.282 1.00 81.62 83 GLU A C 1
ATOM 684 O O . GLU A 1 83 ? 14.568 0.933 -8.038 1.00 81.62 83 GLU A O 1
ATOM 689 N N . PHE A 1 84 ? 12.604 1.892 -7.555 1.00 75.88 84 PHE A N 1
ATOM 690 C CA . PHE A 1 84 ? 11.874 1.321 -8.693 1.00 75.88 84 PHE A CA 1
ATOM 691 C C . PHE A 1 84 ? 12.512 1.595 -10.073 1.00 75.88 84 PHE A C 1
ATOM 693 O O . PHE A 1 84 ? 12.628 0.661 -10.872 1.00 75.88 84 PHE A O 1
ATOM 700 N N . PRO A 1 85 ? 12.916 2.838 -10.406 1.00 71.19 85 PRO A N 1
ATOM 701 C CA . PRO A 1 85 ? 13.604 3.139 -11.661 1.00 71.19 85 PRO A CA 1
ATOM 702 C C . PRO A 1 85 ? 14.924 2.385 -11.835 1.00 71.19 85 PRO A C 1
ATOM 704 O O . PRO A 1 85 ? 15.229 1.968 -12.950 1.00 71.19 85 PRO A O 1
ATOM 707 N N . THR A 1 86 ? 15.692 2.191 -10.761 1.00 72.06 86 THR A N 1
ATOM 708 C CA . THR A 1 86 ? 16.984 1.491 -10.807 1.00 72.06 86 THR A CA 1
ATOM 709 C C . THR A 1 86 ? 16.799 0.016 -11.151 1.00 72.06 86 THR A C 1
ATOM 711 O O . THR A 1 86 ? 17.470 -0.491 -12.047 1.00 72.06 86 THR A O 1
ATOM 714 N N . LEU A 1 87 ? 15.814 -0.647 -10.537 1.00 68.69 87 LEU A N 1
ATOM 715 C CA . LEU A 1 87 ? 15.473 -2.036 -10.862 1.00 68.69 87 LEU A CA 1
ATOM 716 C C . LEU A 1 87 ? 15.066 -2.197 -12.334 1.00 68.69 87 LEU A C 1
ATOM 718 O O . LEU A 1 87 ? 15.518 -3.125 -13.001 1.00 68.69 87 LEU A O 1
ATOM 722 N N . LEU A 1 88 ? 14.275 -1.264 -12.877 1.00 68.56 88 LEU A N 1
ATOM 723 C CA . LEU A 1 88 ? 13.907 -1.301 -14.296 1.00 68.56 88 LEU A CA 1
ATOM 724 C C . LEU A 1 88 ? 15.087 -1.038 -15.235 1.00 68.56 88 LEU A C 1
ATOM 726 O O . LEU A 1 88 ? 15.140 -1.641 -16.304 1.00 68.56 88 LEU A O 1
ATOM 730 N N . ARG A 1 89 ? 16.019 -0.149 -14.869 1.00 71.19 89 ARG A N 1
ATOM 731 C CA . ARG A 1 89 ? 17.219 0.113 -15.681 1.00 71.19 89 ARG A CA 1
ATOM 732 C C . ARG A 1 89 ? 18.094 -1.128 -15.793 1.00 71.19 89 ARG A C 1
ATOM 734 O O . ARG A 1 89 ? 18.533 -1.436 -16.893 1.00 71.19 89 ARG A O 1
ATOM 741 N N . ASN A 1 90 ? 18.279 -1.861 -14.698 1.00 71.81 90 ASN A N 1
ATOM 742 C CA . ASN A 1 90 ? 19.077 -3.087 -14.701 1.00 71.81 90 ASN A CA 1
ATOM 743 C C . ASN A 1 90 ? 18.443 -4.169 -15.585 1.00 71.81 90 ASN A C 1
ATOM 745 O O . ASN A 1 90 ? 19.132 -4.786 -16.388 1.00 71.81 90 ASN A O 1
ATOM 749 N N . VAL A 1 91 ? 17.119 -4.346 -15.502 1.00 72.94 91 VAL A N 1
ATOM 750 C CA . VAL A 1 91 ? 16.389 -5.276 -16.381 1.00 72.94 91 VAL A CA 1
ATOM 751 C C . VAL A 1 91 ? 16.507 -4.860 -17.849 1.00 72.94 91 VAL A C 1
ATOM 753 O O . VAL A 1 91 ? 16.720 -5.711 -18.707 1.00 72.94 91 VAL A O 1
ATOM 756 N N . LYS A 1 92 ? 16.396 -3.558 -18.144 1.00 72.81 92 LYS A N 1
ATOM 757 C CA . LYS A 1 92 ? 16.518 -3.030 -19.510 1.00 72.81 92 LYS A CA 1
ATOM 758 C C . LYS A 1 92 ? 17.916 -3.257 -20.083 1.00 72.81 92 LYS A C 1
ATOM 760 O O . LYS A 1 92 ? 18.014 -3.724 -21.206 1.00 72.81 92 LYS A O 1
ATOM 765 N N . ALA A 1 93 ? 18.959 -2.995 -19.297 1.00 71.88 93 ALA A N 1
ATOM 766 C CA . ALA A 1 93 ? 20.340 -3.218 -19.710 1.00 71.88 93 ALA A CA 1
ATOM 767 C C . ALA A 1 93 ? 20.607 -4.697 -20.025 1.00 71.88 93 ALA A C 1
ATOM 769 O O . ALA A 1 93 ? 21.177 -4.995 -21.065 1.00 71.88 93 ALA A O 1
ATOM 770 N N . ILE A 1 94 ? 20.129 -5.620 -19.178 1.00 75.12 94 ILE A N 1
ATOM 771 C CA . ILE A 1 94 ? 20.259 -7.066 -19.420 1.00 75.12 94 ILE A CA 1
ATOM 772 C C . ILE A 1 94 ? 19.511 -7.480 -20.689 1.00 75.12 94 ILE A C 1
ATOM 774 O O . ILE A 1 94 ? 20.048 -8.236 -21.493 1.00 75.12 94 ILE A O 1
ATOM 778 N N . ALA A 1 95 ? 18.283 -6.985 -20.878 1.00 71.75 95 ALA A N 1
ATOM 779 C CA . ALA A 1 95 ? 17.511 -7.274 -22.080 1.00 71.75 95 ALA A CA 1
ATOM 780 C C . ALA A 1 95 ? 18.244 -6.783 -23.335 1.00 71.75 95 ALA A C 1
ATOM 782 O O . ALA A 1 95 ? 18.371 -7.542 -24.281 1.00 71.75 95 ALA A O 1
ATOM 783 N N . GLU A 1 96 ? 18.774 -5.562 -23.326 1.00 73.88 96 GLU A N 1
ATOM 784 C CA . GLU A 1 96 ? 19.514 -4.995 -24.460 1.00 73.88 96 GLU A CA 1
ATOM 785 C C . GLU A 1 96 ? 20.789 -5.792 -24.772 1.00 73.88 96 GLU A C 1
ATOM 787 O O . GLU A 1 96 ? 21.040 -6.080 -25.932 1.00 73.88 96 GLU A O 1
ATOM 792 N N . THR A 1 97 ? 21.527 -6.257 -23.760 1.00 72.25 97 THR A N 1
ATOM 793 C CA . THR A 1 97 ? 22.720 -7.095 -23.980 1.00 72.25 97 THR A CA 1
ATOM 794 C C . THR A 1 97 ? 22.414 -8.529 -24.419 1.00 72.25 97 THR A C 1
ATOM 796 O O . THR A 1 97 ? 23.280 -9.180 -24.983 1.00 72.25 97 THR A O 1
ATOM 799 N N . ALA A 1 98 ? 21.211 -9.047 -24.147 1.00 60.84 98 ALA A N 1
ATOM 800 C CA . ALA A 1 98 ? 20.840 -10.432 -24.456 1.00 60.84 98 ALA A CA 1
ATOM 801 C C . ALA A 1 98 ? 20.308 -10.632 -25.889 1.00 60.84 98 ALA A C 1
ATOM 803 O O . ALA A 1 98 ? 20.087 -11.772 -26.288 1.00 60.84 98 ALA A O 1
ATOM 804 N N . TYR A 1 99 ? 20.068 -9.548 -26.637 1.00 57.34 99 TYR A N 1
ATOM 805 C CA . TYR A 1 99 ? 19.636 -9.585 -28.044 1.00 57.34 99 TYR A CA 1
ATOM 806 C C . TYR A 1 99 ? 20.739 -9.165 -29.032 1.00 57.34 99 TYR A C 1
ATOM 808 O O . TYR A 1 99 ? 20.473 -9.121 -30.231 1.00 57.34 99 TYR A O 1
ATOM 816 N N . ASP A 1 100 ? 21.946 -8.871 -28.538 1.00 52.06 100 ASP A N 1
ATOM 817 C CA . ASP A 1 100 ? 23.124 -8.515 -29.344 1.00 52.06 100 ASP A CA 1
ATOM 818 C C . ASP A 1 100 ? 24.108 -9.701 -29.539 1.00 52.06 100 ASP A C 1
ATOM 820 O O . ASP A 1 100 ? 25.228 -9.488 -30.003 1.00 52.06 100 ASP A O 1
ATOM 824 N N . ASP A 1 101 ? 23.685 -10.938 -29.233 1.00 46.00 101 ASP A N 1
ATOM 825 C CA . ASP A 1 101 ? 24.370 -12.209 -29.568 1.00 46.00 101 ASP A CA 1
ATOM 826 C C . ASP A 1 101 ? 23.529 -13.055 -30.547 1.00 46.00 101 ASP A C 1
ATOM 828 O O . ASP A 1 101 ? 22.331 -13.299 -30.254 1.00 46.00 101 ASP A O 1
#

Mean predicted aligned error: 6.01 Å